Protein AF-A0A0E1ICL3-F1 (afdb_monomer_lite)

Foldseek 3Di:
DPPPDDDFQFKKFFDPPFPPQQDPVGDGSHRFMWTFPAFDDDPNDTQWTFTQTDPPRDTDTDGPVGIDTPVDGDDPVVPD

Structure (mmCIF, N/CA/C/O backbone):
data_AF-A0A0E1ICL3-F1
#
_entry.id   AF-A0A0E1ICL3-F1
#
loop_
_atom_site.group_PDB
_atom_site.id
_atom_site.type_symbol
_atom_site.label_atom_id
_atom_site.label_alt_id
_atom_site.label_comp_id
_atom_site.label_asym_id
_atom_site.label_entity_id
_atom_site.label_seq_id
_atom_site.pdbx_PDB_ins_code
_atom_site.Cartn_x
_atom_site.Cartn_y
_atom_site.Cartn_z
_atom_site.occupancy
_atom_site.B_iso_or_equiv
_atom_site.auth_seq_id
_atom_site.auth_comp_id
_atom_site.auth_asym_id
_atom_site.auth_atom_id
_atom_site.pdbx_PDB_model_num
ATOM 1 N N . MET A 1 1 ? -9.722 13.353 15.159 1.00 40.19 1 MET A N 1
ATOM 2 C CA . MET A 1 1 ? -8.958 12.915 13.973 1.00 40.19 1 MET A CA 1
ATOM 3 C C . MET A 1 1 ? -9.576 11.612 13.520 1.00 40.19 1 MET A C 1
ATOM 5 O O . MET A 1 1 ? -9.588 10.669 14.297 1.00 40.19 1 MET A O 1
ATOM 9 N N . THR A 1 2 ? -10.207 11.590 12.353 1.00 44.75 2 THR A N 1
ATOM 10 C CA . THR A 1 2 ? -10.790 10.373 11.783 1.00 44.75 2 THR A CA 1
ATOM 11 C C . THR A 1 2 ? -9.673 9.351 11.590 1.00 44.75 2 THR A C 1
ATOM 13 O O . THR A 1 2 ? -8.730 9.599 10.841 1.00 44.75 2 THR A O 1
ATOM 16 N N . ASN A 1 3 ? -9.744 8.229 12.312 1.00 57.00 3 ASN A N 1
ATOM 17 C CA . ASN A 1 3 ? -8.919 7.059 12.037 1.00 57.00 3 ASN A CA 1
ATOM 18 C C . A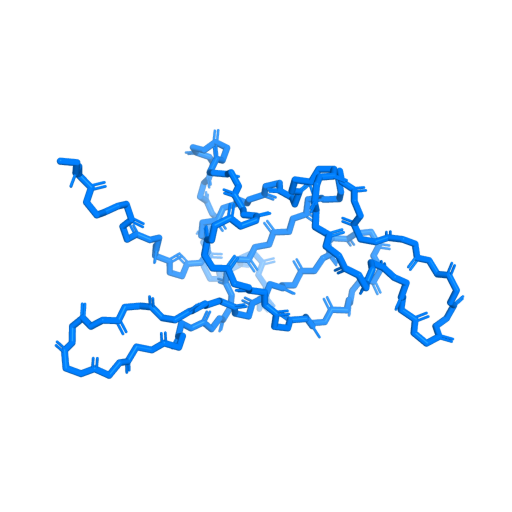SN A 1 3 ? -9.260 6.605 10.617 1.00 57.00 3 ASN A C 1
ATOM 20 O O . ASN A 1 3 ? -10.281 5.959 10.396 1.00 57.00 3 ASN A O 1
ATOM 24 N N . LEU A 1 4 ? -8.449 7.012 9.644 1.00 70.81 4 LEU A N 1
ATOM 25 C CA . LEU A 1 4 ? -8.601 6.565 8.272 1.00 70.81 4 LEU A CA 1
ATOM 26 C C . LEU A 1 4 ? -8.173 5.093 8.214 1.00 70.81 4 LEU A C 1
ATOM 28 O O . LEU A 1 4 ? -6.986 4.782 8.097 1.00 70.81 4 LEU A O 1
ATOM 32 N N . LYS A 1 5 ? -9.147 4.195 8.358 1.00 88.81 5 LYS A N 1
ATOM 33 C CA . LYS A 1 5 ? -8.981 2.771 8.076 1.00 88.81 5 LYS A CA 1
ATOM 34 C C . LYS A 1 5 ? -9.060 2.581 6.566 1.00 88.81 5 LYS A C 1
ATOM 36 O O . LYS A 1 5 ? -10.043 2.989 5.952 1.00 88.81 5 LYS A O 1
ATOM 41 N N . LEU A 1 6 ? -8.009 2.016 5.979 1.00 94.62 6 LEU A N 1
ATOM 42 C CA . LEU A 1 6 ? -8.026 1.591 4.584 1.00 94.62 6 LEU A CA 1
ATOM 43 C C . LEU A 1 6 ? -8.514 0.153 4.499 1.00 94.62 6 LEU A C 1
ATOM 45 O O . LEU A 1 6 ? -8.137 -0.682 5.322 1.00 94.62 6 LEU A O 1
ATOM 49 N N . ASP A 1 7 ? -9.319 -0.121 3.481 1.00 95.12 7 ASP A N 1
ATOM 50 C CA . ASP A 1 7 ? -9.752 -1.474 3.171 1.00 95.12 7 ASP A CA 1
ATOM 51 C C . ASP A 1 7 ? -8.704 -2.189 2.317 1.00 95.12 7 ASP A C 1
ATOM 53 O O . ASP A 1 7 ? -7.853 -1.569 1.670 1.00 95.12 7 ASP A O 1
AT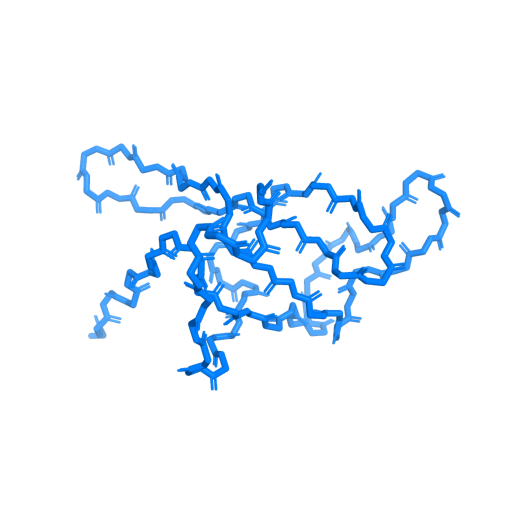OM 57 N N . PHE A 1 8 ? -8.836 -3.512 2.227 1.00 96.50 8 PHE A N 1
ATOM 58 C CA . PHE A 1 8 ? -8.203 -4.262 1.151 1.00 96.50 8 PHE A CA 1
ATOM 59 C C . PHE A 1 8 ? -8.536 -3.641 -0.207 1.00 96.50 8 PHE A C 1
ATOM 61 O O . PHE A 1 8 ? -9.652 -3.167 -0.453 1.00 96.50 8 PHE A O 1
ATOM 68 N N . TYR A 1 9 ? -7.546 -3.675 -1.090 1.00 96.88 9 TYR A N 1
ATOM 69 C CA . TYR A 1 9 ? -7.624 -3.166 -2.452 1.00 96.88 9 TYR A CA 1
ATOM 70 C C . TYR A 1 9 ? -7.745 -1.637 -2.582 1.00 96.88 9 TYR A C 1
ATOM 72 O O . TYR A 1 9 ? -7.898 -1.123 -3.690 1.00 96.88 9 TYR A O 1
ATOM 80 N N . SER A 1 10 ? -7.626 -0.878 -1.488 1.00 97.25 10 SER A N 1
ATOM 81 C CA . SER A 1 10 ? -7.440 0.574 -1.560 1.00 97.25 10 SER A CA 1
ATOM 82 C C . SER A 1 10 ? -6.066 0.920 -2.142 1.00 97.25 10 SER A C 1
ATOM 84 O O . SER A 1 10 ? -5.044 0.389 -1.705 1.00 97.25 10 SER A O 1
ATOM 86 N N . GLU A 1 11 ? -6.042 1.825 -3.120 1.00 97.94 11 GLU A N 1
ATOM 87 C CA . GLU A 1 11 ? -4.808 2.360 -3.692 1.00 97.94 11 GLU A CA 1
ATOM 88 C C . GLU A 1 11 ? -4.209 3.426 -2.769 1.00 97.94 11 GLU A C 1
ATOM 90 O O . GLU A 1 11 ? -4.907 4.296 -2.229 1.00 97.94 11 GLU A O 1
ATOM 95 N N . VAL A 1 12 ? -2.889 3.375 -2.619 1.00 97.88 12 VAL A N 1
ATOM 96 C CA . VAL A 1 12 ? -2.121 4.306 -1.799 1.00 97.88 12 VAL A CA 1
ATOM 97 C C . VAL A 1 12 ? -0.897 4.824 -2.539 1.00 97.88 12 VAL A C 1
ATOM 99 O O . VAL A 1 12 ? -0.372 4.177 -3.445 1.00 97.88 12 VAL A O 1
ATOM 102 N N . ILE A 1 13 ? -0.423 5.987 -2.102 1.00 97.69 13 ILE A N 1
ATOM 103 C CA . ILE A 1 13 ? 0.904 6.523 -2.411 1.00 97.69 13 ILE A CA 1
ATOM 104 C C . ILE A 1 13 ? 1.737 6.488 -1.132 1.00 97.69 13 ILE A C 1
ATOM 106 O O . ILE A 1 13 ? 1.254 6.869 -0.060 1.00 97.69 13 ILE A O 1
ATOM 110 N N . ILE A 1 14 ? 2.991 6.060 -1.245 1.00 96.81 14 ILE A N 1
ATOM 111 C CA . ILE A 1 14 ? 3.954 6.133 -0.147 1.00 96.81 14 ILE A CA 1
ATOM 112 C C . ILE A 1 14 ? 4.511 7.552 -0.052 1.00 96.81 14 ILE A C 1
ATOM 114 O O . ILE A 1 14 ? 4.978 8.118 -1.040 1.00 96.81 14 ILE A O 1
ATOM 118 N N . LYS A 1 15 ? 4.470 8.132 1.150 1.00 96.69 15 LYS A N 1
ATOM 119 C CA . LYS A 1 15 ? 4.989 9.476 1.419 1.00 96.69 15 LYS A CA 1
ATOM 120 C C . LYS A 1 15 ? 6.495 9.538 1.192 1.00 96.69 15 LYS A C 1
ATOM 122 O O . LYS A 1 15 ? 7.230 8.667 1.652 1.00 96.69 15 LYS A O 1
ATOM 127 N N . ASP A 1 16 ? 6.958 10.659 0.653 1.00 95.94 16 ASP A N 1
ATOM 128 C CA . ASP A 1 16 ? 8.390 10.949 0.504 1.00 95.94 16 ASP A CA 1
ATOM 129 C C . ASP A 1 16 ? 9.132 11.038 1.847 1.00 95.94 16 ASP A C 1
ATOM 131 O O . ASP A 1 16 ? 10.351 10.912 1.905 1.00 95.94 16 ASP A O 1
ATOM 135 N N . SER A 1 17 ? 8.402 11.218 2.951 1.00 95.12 17 SER A N 1
ATOM 136 C CA . SER A 1 17 ? 8.947 11.218 4.310 1.00 95.12 17 SER A CA 1
ATOM 137 C C . SER A 1 17 ? 9.107 9.824 4.931 1.00 95.12 17 SER A C 1
ATOM 139 O O . SER A 1 17 ? 9.481 9.734 6.102 1.00 95.12 17 SER A O 1
ATOM 141 N N . CYS A 1 18 ? 8.815 8.742 4.196 1.00 94.31 18 CYS A N 1
ATOM 142 C CA . CYS A 1 18 ? 9.027 7.380 4.683 1.00 94.31 18 CYS A CA 1
ATOM 143 C C . CYS A 1 18 ? 10.532 7.119 4.910 1.00 94.31 18 CYS A C 1
ATOM 145 O O . CYS A 1 18 ? 11.319 7.286 3.973 1.00 94.31 18 CYS A O 1
ATOM 147 N N . PRO A 1 19 ? 10.958 6.727 6.126 1.00 92.25 19 PRO A N 1
ATOM 148 C CA . PRO A 1 19 ? 12.332 6.316 6.389 1.00 92.25 19 PRO A CA 1
ATOM 149 C C . PRO A 1 19 ? 12.598 4.922 5.809 1.00 92.25 19 PRO A C 1
ATOM 151 O O . PRO A 1 19 ? 11.655 4.177 5.545 1.00 92.25 19 PRO A O 1
ATOM 154 N N . ASN A 1 20 ? 13.880 4.558 5.678 1.00 87.12 20 ASN A N 1
ATOM 155 C CA . ASN A 1 20 ? 14.331 3.238 5.211 1.00 87.12 20 ASN A CA 1
ATOM 156 C C . ASN A 1 20 ? 13.644 2.808 3.906 1.00 87.12 20 ASN A C 1
ATOM 158 O O . ASN A 1 20 ? 13.078 1.72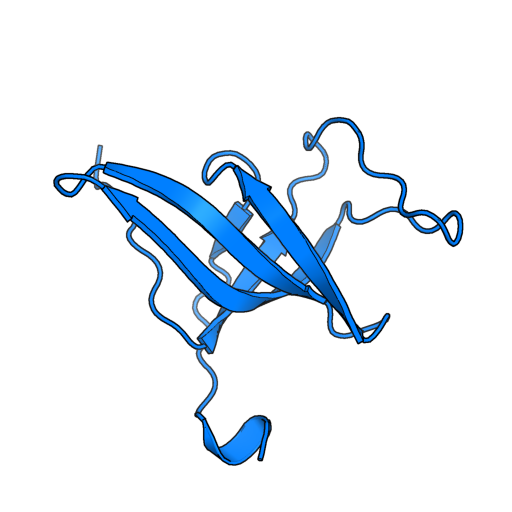5 3.806 1.00 87.12 20 ASN A O 1
ATOM 162 N N . ASP A 1 21 ? 13.653 3.697 2.918 1.00 88.69 21 ASP A N 1
ATOM 163 C CA . ASP A 1 21 ? 12.857 3.570 1.703 1.00 88.69 21 ASP A CA 1
ATOM 164 C C . ASP A 1 21 ? 13.489 2.709 0.609 1.00 88.69 21 ASP A C 1
ATOM 166 O O . ASP A 1 21 ? 12.880 2.549 -0.440 1.00 88.69 21 ASP A O 1
ATOM 170 N N . LEU A 1 22 ? 14.691 2.179 0.817 1.00 92.38 22 LEU A N 1
ATOM 171 C CA . LEU A 1 22 ? 15.373 1.348 -0.170 1.00 92.38 22 LEU A CA 1
ATOM 172 C C . LEU A 1 22 ? 15.013 -0.124 0.020 1.00 92.38 22 LEU A C 1
ATOM 174 O O . LEU A 1 22 ? 15.125 -0.670 1.117 1.00 92.38 22 LEU A O 1
ATOM 178 N N . LEU A 1 23 ? 14.618 -0.766 -1.073 1.00 89.25 23 LEU A N 1
ATOM 179 C CA . LEU A 1 23 ? 14.430 -2.209 -1.150 1.00 89.25 23 LEU A CA 1
ATOM 180 C C . LEU A 1 23 ? 15.759 -2.927 -1.384 1.00 89.25 23 LEU A C 1
ATOM 182 O O . LEU A 1 23 ? 16.755 -2.318 -1.772 1.00 89.25 23 LEU A O 1
ATOM 186 N N . GLU A 1 24 ? 15.756 -4.249 -1.212 1.00 87.00 24 GLU A N 1
ATOM 187 C CA . GLU A 1 24 ? 16.934 -5.098 -1.449 1.00 87.00 24 GLU A CA 1
ATOM 188 C C . GLU A 1 24 ? 17.478 -4.975 -2.882 1.00 87.00 24 GLU A C 1
ATOM 190 O O . GLU A 1 24 ? 18.680 -5.097 -3.100 1.00 87.00 24 GLU A O 1
ATOM 195 N N . ASN A 1 25 ? 16.612 -4.676 -3.857 1.00 84.50 25 ASN A N 1
ATOM 196 C CA . ASN A 1 25 ? 16.995 -4.453 -5.253 1.00 84.50 25 ASN A CA 1
ATOM 197 C C . ASN A 1 25 ? 17.536 -3.033 -5.538 1.00 84.50 25 ASN A C 1
ATOM 199 O O . ASN A 1 25 ? 17.836 -2.715 -6.687 1.00 84.50 25 ASN A O 1
ATOM 203 N N . GLY A 1 26 ? 17.651 -2.178 -4.516 1.00 88.88 26 GLY A N 1
ATOM 204 C CA . GLY A 1 26 ? 18.152 -0.807 -4.622 1.00 88.88 26 GLY A CA 1
ATOM 205 C C . GLY A 1 26 ? 17.118 0.237 -5.051 1.00 88.88 26 GLY A C 1
ATOM 206 O O . GLY A 1 26 ? 17.460 1.416 -5.141 1.00 88.88 26 GLY A O 1
ATOM 207 N N . GLU A 1 27 ? 15.861 -0.141 -5.300 1.00 90.81 27 GLU A N 1
ATOM 208 C CA . GLU A 1 27 ? 14.809 0.821 -5.635 1.00 90.81 27 GLU A CA 1
ATOM 209 C C . GLU A 1 27 ? 14.221 1.500 -4.395 1.00 90.81 27 GLU A C 1
ATOM 211 O O . GLU A 1 27 ? 14.002 0.869 -3.362 1.00 90.81 27 GLU A O 1
ATOM 216 N N . THR A 1 28 ? 13.905 2.792 -4.522 1.00 93.94 28 THR A N 1
ATOM 217 C CA . THR A 1 28 ? 13.173 3.533 -3.489 1.00 93.94 28 THR A CA 1
ATOM 218 C C . THR A 1 28 ? 11.673 3.264 -3.564 1.00 93.94 28 THR A C 1
ATOM 220 O O . THR A 1 28 ? 11.105 3.199 -4.650 1.00 93.94 28 THR A O 1
ATOM 223 N N . ILE A 1 29 ? 11.001 3.172 -2.420 1.00 95.25 29 ILE A N 1
ATOM 224 C CA . ILE A 1 29 ? 9.538 3.085 -2.328 1.00 95.25 29 ILE A CA 1
ATOM 225 C C . ILE A 1 29 ? 8.851 4.459 -2.288 1.00 95.25 29 ILE A C 1
ATOM 227 O O . ILE A 1 29 ? 7.627 4.520 -2.394 1.00 95.25 29 ILE A O 1
ATOM 231 N N . LYS A 1 30 ? 9.592 5.565 -2.129 1.00 95.50 30 LYS A N 1
ATOM 232 C CA . LYS A 1 30 ? 9.014 6.918 -2.022 1.00 95.50 30 LYS A CA 1
ATOM 233 C C . LYS A 1 30 ? 8.270 7.306 -3.295 1.00 95.50 30 LYS A C 1
ATOM 235 O O . LYS A 1 30 ? 8.737 7.045 -4.402 1.00 95.50 30 LYS A O 1
ATOM 240 N N . GLY A 1 31 ? 7.082 7.885 -3.135 1.00 96.06 31 GLY A N 1
ATOM 241 C CA . GLY A 1 31 ? 6.212 8.288 -4.240 1.00 96.06 31 GLY A CA 1
ATOM 242 C C . GLY A 1 31 ? 5.601 7.128 -5.033 1.00 96.06 31 GLY A C 1
ATOM 243 O O . GLY A 1 31 ? 4.701 7.362 -5.845 1.00 96.06 31 GLY A O 1
ATOM 244 N N . LYS A 1 32 ? 6.025 5.876 -4.798 1.00 96.38 32 LYS A N 1
ATOM 245 C CA . LYS A 1 32 ? 5.468 4.719 -5.496 1.00 96.38 32 LYS A CA 1
ATOM 246 C C . LYS A 1 32 ? 4.025 4.481 -5.062 1.00 96.38 32 LYS A C 1
ATOM 248 O O . LYS A 1 32 ? 3.633 4.700 -3.909 1.00 96.38 32 LYS A O 1
ATOM 253 N N . LYS A 1 33 ? 3.237 4.018 -6.030 1.00 97.44 33 LYS A N 1
ATOM 254 C CA . LYS A 1 33 ? 1.853 3.602 -5.834 1.00 97.44 33 LYS A CA 1
ATOM 255 C C . LYS A 1 33 ? 1.770 2.107 -5.608 1.00 97.44 33 LYS A C 1
ATOM 257 O O . LYS A 1 33 ? 2.531 1.321 -6.177 1.00 97.44 33 LYS A O 1
ATOM 262 N N . GLY A 1 34 ? 0.789 1.727 -4.813 1.00 97.06 34 GLY A N 1
ATOM 263 C CA . GLY A 1 34 ? 0.469 0.335 -4.596 1.00 97.06 34 GLY A CA 1
ATOM 264 C C . GLY A 1 34 ? -0.919 0.156 -4.024 1.00 97.06 34 GLY A C 1
ATOM 265 O O . GLY A 1 34 ? -1.703 1.102 -3.917 1.00 97.06 34 GLY A O 1
ATOM 266 N N . VAL A 1 35 ? -1.208 -1.079 -3.651 1.00 97.44 35 VAL A N 1
ATOM 267 C CA . VAL A 1 35 ? -2.519 -1.503 -3.176 1.00 97.44 35 VAL A CA 1
ATOM 268 C C . VAL A 1 35 ? -2.408 -2.240 -1.845 1.00 97.44 35 VAL A C 1
ATOM 270 O O . VAL A 1 35 ? -1.476 -3.015 -1.637 1.00 97.44 35 VAL A O 1
ATOM 273 N N . VAL A 1 36 ? -3.363 -2.013 -0.941 1.00 97.50 36 VAL A N 1
ATOM 274 C CA . VAL A 1 36 ? -3.438 -2.720 0.346 1.00 97.50 36 VAL A CA 1
ATOM 275 C C . VAL A 1 36 ? -3.803 -4.191 0.126 1.00 97.50 36 VAL A C 1
ATOM 277 O O . VAL A 1 36 ? -4.913 -4.497 -0.310 1.00 97.50 36 VAL A O 1
ATOM 280 N N . LEU A 1 37 ? -2.892 -5.098 0.481 1.00 96.31 37 LEU A N 1
ATOM 281 C CA . LEU A 1 37 ? -3.100 -6.555 0.482 1.00 96.31 37 LEU A CA 1
ATOM 282 C C . LEU A 1 37 ? -3.031 -7.183 1.877 1.00 96.31 37 LEU A C 1
ATOM 284 O O . LEU A 1 37 ? -3.276 -8.376 2.024 1.00 96.31 37 LEU A O 1
ATOM 288 N N . GLY A 1 38 ? -2.704 -6.399 2.900 1.00 96.56 38 GLY A N 1
ATOM 289 C CA . GLY A 1 38 ? -2.682 -6.841 4.288 1.00 96.56 38 GLY A CA 1
ATOM 290 C C . GLY A 1 38 ? -2.893 -5.664 5.223 1.00 96.56 38 GLY A C 1
ATOM 291 O O . GLY A 1 38 ? -2.484 -4.541 4.923 1.00 96.56 38 GLY A O 1
ATOM 292 N N . ILE A 1 39 ? -3.541 -5.919 6.353 1.00 96.81 39 ILE A N 1
ATOM 293 C CA . ILE A 1 39 ? -3.826 -4.921 7.381 1.00 96.81 39 ILE A CA 1
ATOM 294 C C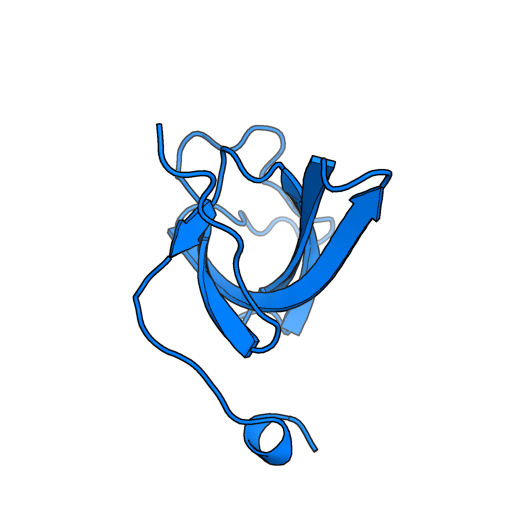 . ILE A 1 39 ? -3.275 -5.483 8.690 1.00 96.81 39 ILE A C 1
ATOM 296 O O . ILE A 1 39 ? -3.701 -6.550 9.125 1.00 96.81 39 ILE A O 1
ATOM 300 N N . SER A 1 40 ? -2.304 -4.790 9.286 1.00 96.12 40 SER A N 1
ATOM 301 C CA . SER A 1 40 ? -1.796 -5.119 10.618 1.00 96.12 40 SER A CA 1
ATOM 302 C C . SER A 1 40 ? -2.654 -4.385 11.646 1.00 96.12 40 SER A C 1
ATOM 304 O O . SER A 1 40 ? -2.507 -3.172 11.832 1.00 96.12 40 SER A O 1
ATOM 306 N N . GLU A 1 41 ? -3.602 -5.107 12.242 1.00 94.75 41 GLU A N 1
ATOM 307 C CA . GLU A 1 41 ? -4.598 -4.589 13.182 1.00 94.75 41 GLU A CA 1
ATOM 308 C C . GLU A 1 41 ? -4.733 -5.526 14.388 1.00 94.75 41 GLU A C 1
ATOM 310 O O . GLU A 1 41 ? -4.923 -6.728 14.222 1.00 94.75 41 GLU A O 1
ATOM 315 N N . GLU A 1 42 ? -4.671 -4.958 15.591 1.00 95.25 42 GLU A N 1
ATOM 316 C CA . GLU A 1 42 ? -4.899 -5.651 16.865 1.00 95.25 42 GLU A CA 1
ATOM 317 C C . GLU A 1 42 ? -5.737 -4.733 17.760 1.00 95.25 42 GLU A C 1
ATOM 319 O O . GLU A 1 42 ? -5.488 -3.529 17.811 1.00 95.25 42 GLU A O 1
ATOM 324 N N . ASP A 1 43 ? -6.790 -5.262 18.389 1.00 94.75 43 ASP A N 1
ATOM 325 C CA . ASP A 1 43 ? -7.711 -4.503 19.253 1.00 94.75 43 ASP A CA 1
ATOM 326 C C . ASP A 1 43 ? -8.254 -3.193 18.632 1.00 94.75 43 ASP A C 1
ATOM 328 O O . ASP A 1 43 ? -8.462 -2.180 19.303 1.00 94.75 43 ASP A O 1
ATOM 332 N N . GLY A 1 44 ? -8.475 -3.192 17.311 1.00 89.56 44 GLY A N 1
ATOM 333 C CA . GLY A 1 44 ? -8.940 -2.023 16.548 1.00 89.56 44 GLY A CA 1
ATOM 334 C C . GLY A 1 44 ? -7.865 -0.957 16.288 1.00 89.56 44 GLY A C 1
ATOM 335 O O . GLY A 1 44 ? -8.149 0.087 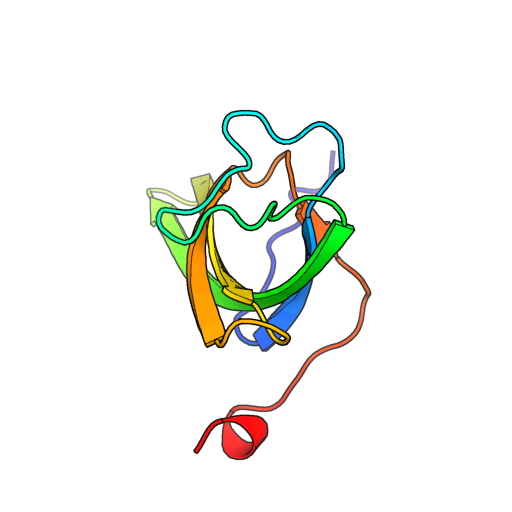15.690 1.00 89.56 44 GLY A O 1
ATOM 336 N N . ILE A 1 45 ? -6.622 -1.201 16.709 1.00 91.75 45 ILE A N 1
ATOM 337 C CA . ILE A 1 45 ? -5.465 -0.350 16.447 1.00 91.75 45 ILE A CA 1
ATOM 338 C C . ILE A 1 45 ? -4.771 -0.843 15.185 1.00 91.75 45 ILE A C 1
ATOM 340 O O . ILE A 1 45 ? -4.206 -1.929 15.136 1.00 91.75 45 ILE A O 1
ATOM 344 N N . ILE A 1 46 ? -4.761 0.004 14.159 1.00 94.50 46 ILE A N 1
ATOM 345 C CA . ILE A 1 46 ? -3.992 -0.251 12.940 1.00 94.50 46 ILE A CA 1
ATOM 346 C C . ILE A 1 46 ? -2.549 0.200 13.162 1.00 94.50 46 ILE A C 1
ATOM 348 O O . ILE A 1 46 ? -2.314 1.380 13.450 1.00 94.50 46 ILE A O 1
ATOM 352 N N . TYR A 1 47 ? -1.595 -0.705 12.977 1.00 93.12 47 TYR A N 1
ATOM 353 C CA . TYR A 1 47 ? -0.157 -0.423 13.051 1.00 93.12 47 TYR A CA 1
ATOM 354 C C . TYR A 1 47 ? 0.419 -0.087 11.676 1.00 93.12 47 TYR A C 1
ATOM 356 O O . TYR A 1 47 ? 1.265 0.797 11.537 1.00 93.12 47 TYR A O 1
ATOM 364 N N . GLY A 1 48 ? -0.102 -0.733 10.638 1.00 95.75 48 GLY A N 1
ATOM 365 C CA . GLY A 1 48 ? 0.378 -0.557 9.281 1.00 95.75 48 GLY A CA 1
ATOM 366 C C . GLY A 1 48 ? -0.328 -1.471 8.298 1.00 95.75 48 GLY A C 1
ATOM 367 O O . GLY A 1 48 ? -1.316 -2.133 8.624 1.00 95.75 48 GLY A O 1
ATOM 368 N N . TYR A 1 49 ? 0.196 -1.493 7.084 1.00 97.19 49 TYR A N 1
ATOM 369 C CA . TYR A 1 49 ? -0.404 -2.192 5.960 1.00 97.19 49 TYR A CA 1
ATOM 370 C C . TYR A 1 49 ? 0.664 -2.927 5.163 1.00 97.19 49 TYR A C 1
ATOM 372 O O . TYR A 1 49 ? 1.802 -2.468 5.066 1.00 97.19 49 TYR A O 1
ATOM 380 N N . THR A 1 50 ? 0.277 -4.044 4.559 1.00 97.31 50 THR A N 1
ATOM 381 C CA . THR A 1 50 ? 1.054 -4.672 3.495 1.00 97.31 50 THR A CA 1
ATOM 382 C C . THR A 1 50 ? 0.609 -4.088 2.163 1.00 97.31 50 THR A C 1
ATOM 384 O O . THR A 1 50 ? -0.571 -4.178 1.820 1.00 97.31 50 THR A O 1
ATOM 387 N N . ILE A 1 51 ? 1.538 -3.494 1.419 1.00 97.00 51 ILE A N 1
ATOM 388 C CA . ILE A 1 51 ? 1.288 -2.842 0.134 1.00 97.00 51 ILE A CA 1
ATOM 389 C C . ILE A 1 51 ? 1.986 -3.619 -0.978 1.00 97.00 51 ILE A C 1
ATOM 391 O O . ILE A 1 51 ? 3.203 -3.788 -0.921 1.00 97.00 51 ILE A O 1
ATOM 395 N N . LEU A 1 52 ? 1.238 -4.041 -2.000 1.00 96.06 52 LEU A N 1
ATOM 396 C CA . LEU A 1 52 ? 1.810 -4.494 -3.269 1.00 96.06 52 LEU A CA 1
ATOM 397 C C . LEU A 1 52 ? 2.092 -3.276 -4.147 1.00 96.06 52 LEU A C 1
ATOM 399 O O . LEU A 1 52 ? 1.166 -2.569 -4.546 1.00 96.06 52 LEU A O 1
ATOM 403 N N . LEU A 1 53 ? 3.364 -3.035 -4.448 1.00 95.88 53 LEU A N 1
ATOM 404 C CA . LEU A 1 53 ? 3.808 -1.931 -5.296 1.00 95.88 53 LEU A CA 1
ATOM 405 C C . LEU A 1 53 ? 3.684 -2.299 -6.775 1.00 95.88 53 LEU A C 1
ATOM 407 O O . LEU A 1 53 ? 4.187 -3.341 -7.196 1.00 95.88 53 LEU A O 1
ATOM 411 N N . PHE A 1 54 ? 3.036 -1.440 -7.566 1.00 93.88 54 PHE A N 1
ATOM 412 C CA . PHE A 1 54 ? 2.682 -1.766 -8.954 1.00 93.88 54 PHE A CA 1
ATOM 413 C C . PHE A 1 54 ? 3.902 -1.943 -9.858 1.00 93.88 54 PHE A C 1
ATOM 415 O O . PHE A 1 54 ? 3.981 -2.928 -10.589 1.00 93.88 54 PHE A O 1
ATOM 422 N N . ASP A 1 55 ? 4.863 -1.024 -9.772 1.00 89.25 55 ASP A N 1
ATOM 423 C CA . ASP A 1 55 ? 5.990 -0.974 -10.713 1.00 89.25 55 ASP A CA 1
ATOM 424 C C . ASP A 1 55 ? 6.971 -2.137 -10.529 1.00 89.25 55 ASP A C 1
ATOM 426 O O . ASP A 1 55 ? 7.630 -2.563 -11.471 1.00 89.25 55 ASP A O 1
ATOM 430 N N . ILE A 1 56 ? 7.066 -2.648 -9.304 1.00 84.75 56 ILE A N 1
ATOM 431 C CA . ILE A 1 56 ? 8.138 -3.559 -8.885 1.00 84.75 56 ILE A CA 1
ATOM 432 C C . ILE A 1 56 ? 7.616 -4.916 -8.409 1.00 84.75 56 ILE A C 1
ATOM 434 O O . ILE A 1 56 ? 8.400 -5.806 -8.094 1.00 84.75 56 ILE A O 1
ATOM 438 N N . LYS A 1 57 ? 6.285 -5.070 -8.335 1.00 85.06 57 LYS A N 1
ATOM 439 C CA . LYS A 1 57 ? 5.581 -6.271 -7.859 1.00 85.06 57 LYS A CA 1
ATOM 440 C C . LYS A 1 57 ? 6.114 -6.804 -6.523 1.00 85.06 57 LYS A C 1
ATOM 442 O O . LYS A 1 57 ? 6.170 -8.011 -6.304 1.00 85.06 57 LYS A O 1
ATOM 447 N N . TYR A 1 58 ? 6.492 -5.892 -5.631 1.00 89.88 58 TYR A N 1
ATOM 448 C CA . TYR A 1 58 ? 7.013 -6.205 -4.304 1.00 89.88 58 TYR A CA 1
ATOM 449 C C . TYR A 1 58 ? 5.951 -5.918 -3.246 1.00 89.88 58 TYR A C 1
ATOM 451 O O . TYR A 1 58 ? 5.282 -4.883 -3.309 1.00 89.88 58 TYR A O 1
ATOM 459 N N . CYS A 1 59 ? 5.814 -6.815 -2.272 1.00 94.06 59 CYS A N 1
ATOM 460 C CA . CYS A 1 59 ? 4.980 -6.589 -1.097 1.00 94.06 59 CYS A CA 1
ATOM 461 C C . CYS A 1 59 ? 5.842 -6.036 0.034 1.00 94.06 59 CYS A C 1
ATOM 463 O O . CYS A 1 59 ? 6.819 -6.667 0.433 1.00 94.06 59 CYS A O 1
ATOM 465 N N . ILE A 1 60 ? 5.463 -4.884 0.577 1.00 95.00 60 ILE A N 1
ATOM 466 C CA . ILE A 1 60 ? 6.154 -4.270 1.714 1.00 95.00 60 ILE A CA 1
ATOM 467 C C . ILE A 1 60 ? 5.205 -4.081 2.884 1.00 95.00 60 ILE A C 1
ATOM 469 O O . ILE A 1 60 ? 4.020 -3.834 2.682 1.00 95.00 60 ILE A O 1
ATOM 473 N N . TYR A 1 61 ? 5.727 -4.132 4.103 1.00 95.81 61 TYR A N 1
ATOM 474 C CA . TYR A 1 61 ? 5.036 -3.571 5.258 1.00 95.81 61 TYR A CA 1
ATOM 475 C C . TYR A 1 61 ? 5.345 -2.073 5.371 1.00 95.81 61 TYR A C 1
ATOM 477 O O . TYR A 1 61 ? 6.495 -1.667 5.210 1.00 95.81 61 TYR A O 1
ATOM 485 N N . ILE A 1 62 ? 4.339 -1.257 5.691 1.00 95.38 62 ILE A N 1
ATOM 486 C CA . ILE A 1 62 ? 4.513 0.176 5.931 1.00 95.38 62 ILE A CA 1
ATOM 487 C C . ILE A 1 62 ? 3.609 0.685 7.060 1.00 95.38 62 ILE A C 1
ATOM 489 O O . ILE A 1 62 ? 2.432 0.332 7.151 1.00 95.38 62 ILE A O 1
ATOM 493 N N . ASP A 1 63 ? 4.161 1.548 7.916 1.00 95.38 63 ASP A N 1
ATOM 494 C CA . ASP A 1 63 ? 3.414 2.238 8.976 1.00 95.38 63 ASP A CA 1
ATOM 495 C C . ASP A 1 63 ? 2.340 3.152 8.359 1.00 95.38 63 ASP A C 1
ATOM 497 O O . ASP A 1 63 ? 2.593 3.897 7.404 1.00 95.38 63 ASP A O 1
ATOM 501 N N . LYS A 1 64 ? 1.134 3.126 8.942 1.00 93.25 64 LYS A N 1
ATOM 502 C CA . LYS A 1 64 ? -0.032 3.898 8.478 1.00 93.25 64 LYS A CA 1
ATOM 503 C C . LYS A 1 64 ? 0.236 5.398 8.311 1.00 93.25 64 LYS A C 1
ATOM 505 O O . LYS A 1 64 ? -0.447 6.058 7.531 1.00 93.25 64 LYS A O 1
ATOM 510 N N . LYS A 1 65 ? 1.206 5.973 9.030 1.00 94.50 65 LYS A N 1
ATOM 511 C CA . LYS A 1 65 ? 1.523 7.405 8.925 1.00 94.50 65 LYS A CA 1
ATOM 512 C C . LYS A 1 65 ? 2.261 7.770 7.636 1.00 94.50 65 LYS A C 1
ATOM 514 O O . LYS A 1 65 ? 2.281 8.954 7.295 1.00 94.50 65 LYS A O 1
ATOM 519 N N . TYR A 1 66 ? 2.831 6.798 6.919 1.00 96.19 66 TYR A N 1
ATOM 520 C CA . TYR A 1 66 ? 3.603 7.006 5.686 1.00 96.19 66 TYR A CA 1
ATOM 521 C C . TYR A 1 66 ? 2.844 6.673 4.404 1.00 96.19 66 TYR A C 1
ATOM 523 O O . TYR A 1 66 ? 3.442 6.651 3.333 1.00 96.19 66 TYR A O 1
ATOM 531 N N . ILE A 1 67 ? 1.531 6.481 4.481 1.00 94.94 67 ILE A N 1
ATOM 532 C CA . ILE A 1 67 ? 0.688 6.259 3.306 1.00 94.94 67 ILE A CA 1
ATOM 533 C C . ILE A 1 67 ? -0.331 7.382 3.135 1.00 94.94 67 ILE A C 1
ATOM 535 O O . ILE A 1 67 ? -0.747 8.032 4.100 1.00 94.94 67 ILE A O 1
ATOM 539 N N . ILE A 1 68 ? -0.709 7.625 1.885 1.00 96.19 68 ILE A N 1
ATOM 540 C CA . ILE A 1 68 ? -1.752 8.569 1.491 1.00 96.19 68 ILE A CA 1
ATOM 541 C C . ILE A 1 68 ? -2.771 7.797 0.644 1.00 96.19 68 ILE A C 1
ATOM 543 O O . ILE A 1 68 ? -2.370 7.232 -0.375 1.00 96.19 68 ILE A O 1
ATOM 547 N N . PRO A 1 69 ? -4.066 7.759 1.017 1.00 96.31 69 PRO A N 1
ATOM 548 C CA . PRO A 1 69 ? -5.098 7.199 0.145 1.00 96.31 69 PRO A CA 1
ATOM 549 C C . PRO A 1 69 ? -5.210 8.022 -1.139 1.00 96.31 69 PRO A C 1
ATOM 551 O O . PRO A 1 69 ? -5.254 9.251 -1.084 1.00 96.31 69 PRO A O 1
ATOM 554 N N . THR A 1 70 ? -5.338 7.371 -2.291 1.00 96.88 70 THR A N 1
ATOM 555 C CA . THR A 1 70 ? -5.637 8.098 -3.540 1.00 96.88 70 THR A CA 1
ATOM 556 C C . THR A 1 70 ? -7.139 8.250 -3.784 1.00 96.88 70 THR A C 1
ATOM 558 O O . THR A 1 70 ? -7.552 9.026 -4.639 1.00 96.88 70 THR A O 1
ATOM 561 N N . GLY A 1 71 ? -7.963 7.503 -3.039 1.00 95.88 71 GLY A N 1
ATOM 562 C CA . GLY A 1 71 ? -9.408 7.386 -3.252 1.00 95.88 71 GLY A CA 1
ATOM 563 C C . GLY A 1 71 ? -9.792 6.329 -4.292 1.00 95.88 71 GLY A C 1
ATOM 564 O O . GLY A 1 71 ? -10.960 5.958 -4.378 1.00 95.88 71 GLY A O 1
ATOM 565 N N . LYS A 1 72 ? -8.824 5.793 -5.044 1.00 97.00 72 LYS A N 1
ATOM 566 C CA . LYS A 1 72 ? -9.054 4.681 -5.965 1.00 97.00 72 LYS A CA 1
ATOM 567 C C . LYS A 1 72 ? -9.105 3.356 -5.201 1.00 97.00 72 LYS A C 1
ATOM 569 O O . LYS A 1 72 ? -8.338 3.129 -4.264 1.00 97.00 72 LYS A O 1
ATOM 574 N N . LYS A 1 73 ? -10.013 2.475 -5.615 1.00 96.31 73 LYS A N 1
ATOM 575 C CA . LYS A 1 73 ? -10.180 1.129 -5.063 1.00 96.31 73 LYS A CA 1
ATOM 576 C C . LYS A 1 73 ? -10.230 0.131 -6.211 1.00 96.31 73 LYS A C 1
ATOM 578 O O . LYS A 1 73 ? -10.883 0.394 -7.218 1.00 96.31 73 LYS A O 1
ATOM 583 N N . PHE A 1 74 ? -9.517 -0.970 -6.049 1.00 95.69 74 PHE A N 1
ATOM 584 C CA . PHE A 1 74 ? -9.519 -2.090 -6.977 1.00 95.69 74 PHE A CA 1
ATOM 585 C C . PHE A 1 74 ? -10.484 -3.174 -6.493 1.00 95.69 74 PHE A C 1
ATOM 587 O O . PHE A 1 74 ? -10.895 -3.201 -5.328 1.00 95.69 74 PHE A O 1
ATOM 594 N N . SER A 1 75 ? -10.852 -4.062 -7.404 1.00 94.31 75 SER A N 1
ATOM 595 C CA . SER A 1 75 ? -11.546 -5.306 -7.105 1.00 94.31 75 SER A CA 1
ATOM 596 C C . SER A 1 75 ? -10.535 -6.427 -6.850 1.00 94.31 75 SER A C 1
ATOM 598 O O . SER A 1 75 ? -9.359 -6.320 -7.194 1.00 94.31 75 SER A O 1
ATOM 600 N N . ARG A 1 76 ? -10.987 -7.527 -6.241 1.00 91.19 76 ARG A N 1
ATOM 601 C CA . ARG A 1 76 ? -10.155 -8.730 -6.111 1.00 91.19 76 ARG A CA 1
ATOM 602 C C . ARG A 1 76 ? -9.789 -9.314 -7.483 1.00 91.19 76 ARG A C 1
ATOM 604 O O . ARG A 1 76 ? -8.676 -9.810 -7.627 1.00 91.19 76 ARG A O 1
ATOM 611 N N . ASP A 1 77 ? -10.695 -9.213 -8.451 1.00 93.06 77 ASP A N 1
ATOM 612 C CA . ASP A 1 77 ? -10.550 -9.760 -9.808 1.00 93.06 77 ASP A CA 1
ATOM 613 C C . ASP A 1 77 ? -9.473 -9.026 -10.627 1.00 93.06 77 ASP A C 1
ATOM 615 O O . ASP A 1 77 ? -9.010 -9.520 -11.646 1.00 93.06 77 ASP A O 1
ATOM 619 N N . ASP A 1 78 ? -9.006 -7.862 -10.165 1.00 89.12 78 ASP A N 1
ATOM 620 C CA . ASP A 1 78 ? -7.854 -7.180 -10.765 1.00 89.12 78 ASP A CA 1
ATOM 621 C C . ASP A 1 78 ? -6.513 -7.886 -10.449 1.00 89.12 78 ASP A C 1
ATOM 623 O O . ASP A 1 78 ? -5.476 -7.521 -11.007 1.00 89.12 78 ASP A O 1
ATOM 627 N N . PHE A 1 79 ? -6.510 -8.876 -9.543 1.00 83.44 79 PHE A N 1
ATOM 628 C CA . PHE A 1 79 ? -5.305 -9.566 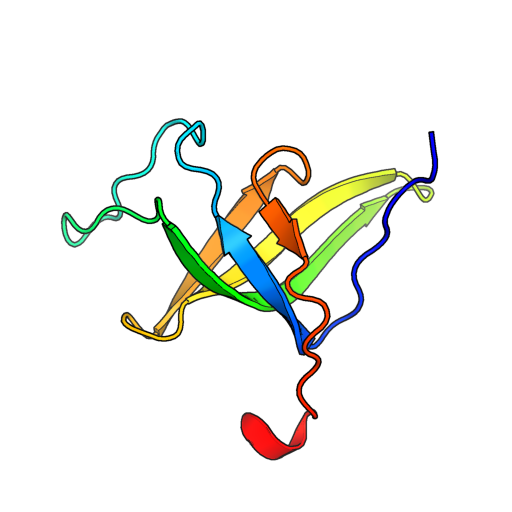-9.056 1.00 83.44 79 PHE A CA 1
ATOM 629 C C . PHE A 1 79 ? -5.318 -11.095 -9.234 1.00 83.44 79 PHE A C 1
ATOM 631 O O . PHE A 1 79 ? -4.280 -11.716 -8.990 1.00 83.44 79 PHE A O 1
ATOM 638 N N . TYR A 1 80 ? -6.445 -11.694 -9.631 1.00 78.75 80 TYR A N 1
ATOM 639 C CA . TYR A 1 80 ? -6.640 -13.142 -9.811 1.00 78.75 80 TYR A CA 1
ATOM 640 C C . TYR A 1 80 ? -7.341 -13.429 -11.134 1.00 78.75 80 TYR A C 1
ATOM 642 O O . TYR A 1 80 ? -6.967 -14.437 -11.773 1.00 78.75 80 TYR A O 1
#

Organism: Neisseria meningitidis (NCBI:txid487)

InterPro domains:
  IPR028200 Immunity protein 31 [PF15591] (5-80)

Radius of gyration: 12.22 Å; chains: 1; bounding box: 30×26×30 Å

Sequence (80 aa):
MTNLKLDFYSEVIIKDSCPNDLLENGETIKGKKGVVLGISEEDGIIYGYTILLFDIKYCIYIDKKYIIPTGKKFSRDDFY

Secondary structure (DSSP, 8-state):
----PPPTTEEEEE-TT-SS-B-TTS-B-TT-EEEEEEEEEETTEEEEEEEEETTT--EEEEEGGGEEEEEEE--GGG--

pLDDT: mean 91.77, std 10.01, range [40.19, 97.94]